Protein AF-A0A966DBJ2-F1 (afdb_monomer_lite)

Radius of gyration: 19.06 Å; chains: 1; bounding box: 48×26×47 Å

Structure (mmCIF, N/CA/C/O backbone):
data_AF-A0A966DBJ2-F1
#
_entry.id   AF-A0A966DBJ2-F1
#
loop_
_atom_site.group_PDB
_atom_site.id
_atom_site.type_symbol
_atom_site.label_atom_id
_atom_site.label_alt_id
_atom_site.label_comp_id
_atom_site.label_asym_id
_atom_site.label_entity_id
_atom_site.label_seq_id
_atom_site.pdbx_PDB_ins_code
_atom_site.Cartn_x
_atom_site.Cartn_y
_atom_site.Cartn_z
_atom_site.occupancy
_atom_site.B_iso_or_equiv
_atom_site.auth_seq_id
_atom_site.auth_comp_id
_atom_site.auth_asym_id
_atom_site.auth_atom_id
_atom_site.pdbx_PDB_model_num
ATOM 1 N N . MET A 1 1 ? 22.981 -15.205 8.602 1.00 40.56 1 MET A N 1
ATOM 2 C CA . MET A 1 1 ? 22.364 -13.860 8.516 1.00 40.56 1 MET A CA 1
ATOM 3 C C . MET A 1 1 ? 22.473 -13.180 9.874 1.00 40.56 1 MET A C 1
ATOM 5 O O . MET A 1 1 ? 21.727 -13.525 10.777 1.00 40.56 1 MET A O 1
ATOM 9 N N . HIS A 1 2 ? 23.427 -12.264 10.056 1.00 46.59 2 HIS A N 1
ATOM 10 C CA . HIS A 1 2 ? 23.543 -11.493 11.299 1.00 46.59 2 HIS A CA 1
ATOM 11 C C . HIS A 1 2 ? 22.632 -10.267 11.217 1.00 46.59 2 HIS A C 1
ATOM 13 O O . HIS A 1 2 ? 23.013 -9.236 10.665 1.00 46.59 2 HIS A O 1
ATOM 19 N N . ILE A 1 3 ? 21.416 -10.371 11.755 1.00 53.78 3 ILE A N 1
ATOM 20 C CA . ILE A 1 3 ? 20.616 -9.184 12.069 1.00 53.78 3 ILE A CA 1
ATOM 21 C C . ILE A 1 3 ? 21.375 -8.459 13.182 1.00 53.78 3 ILE A C 1
ATOM 23 O O . ILE A 1 3 ? 21.412 -8.898 14.327 1.00 53.78 3 ILE A O 1
ATOM 27 N N . THR A 1 4 ? 22.090 -7.397 12.816 1.00 69.75 4 THR A N 1
ATOM 28 C CA . THR A 1 4 ? 22.907 -6.608 13.740 1.00 69.75 4 THR A CA 1
ATOM 29 C C . THR A 1 4 ? 22.003 -6.051 14.838 1.00 69.75 4 THR A C 1
ATOM 31 O O . THR A 1 4 ? 20.970 -5.468 14.517 1.00 69.75 4 THR A O 1
ATOM 34 N N . ALA A 1 5 ? 22.390 -6.177 16.112 1.00 70.94 5 ALA A N 1
ATOM 35 C CA . ALA A 1 5 ? 21.598 -5.743 17.274 1.00 70.94 5 ALA A CA 1
ATOM 36 C C . ALA A 1 5 ? 21.015 -4.320 17.135 1.00 70.94 5 ALA A C 1
ATOM 38 O O . ALA A 1 5 ? 19.907 -4.053 17.580 1.00 70.94 5 ALA A O 1
ATOM 39 N N . LYS A 1 6 ? 21.713 -3.434 16.411 1.00 71.88 6 LYS A N 1
ATOM 40 C CA . LYS A 1 6 ? 21.259 -2.081 16.053 1.00 71.88 6 LYS A CA 1
ATOM 41 C C . LYS A 1 6 ? 19.918 -2.054 15.300 1.00 71.88 6 LYS A C 1
ATOM 43 O O . LYS A 1 6 ? 19.086 -1.204 15.585 1.00 71.88 6 LYS A O 1
ATOM 48 N N . LYS A 1 7 ? 19.690 -2.988 14.369 1.00 77.88 7 LYS A N 1
ATOM 49 C CA . LYS A 1 7 ? 18.428 -3.104 13.614 1.00 77.88 7 LYS A CA 1
ATOM 50 C C . LYS A 1 7 ? 17.281 -3.587 14.503 1.00 77.88 7 LYS A C 1
ATOM 52 O O . LYS A 1 7 ? 16.154 -3.144 14.335 1.00 77.88 7 LYS A O 1
ATOM 57 N N . LEU A 1 8 ? 17.586 -4.451 15.471 1.00 77.38 8 LEU A N 1
ATOM 58 C CA . LEU A 1 8 ? 16.614 -4.987 16.424 1.00 77.38 8 LEU A CA 1
ATOM 59 C C . LEU A 1 8 ? 16.217 -3.932 17.467 1.00 77.38 8 LEU A C 1
ATOM 61 O O . LEU A 1 8 ? 15.044 -3.797 17.789 1.00 77.38 8 LEU A O 1
ATOM 65 N N . VAL A 1 9 ? 17.178 -3.115 17.908 1.00 79.81 9 VAL A N 1
ATOM 66 C CA . VAL A 1 9 ? 16.930 -1.945 18.764 1.00 79.81 9 VAL A CA 1
ATOM 67 C C . VAL A 1 9 ? 16.084 -0.902 18.039 1.00 79.81 9 VAL A C 1
ATOM 69 O O . VAL A 1 9 ? 15.146 -0.385 18.631 1.00 79.81 9 VAL A O 1
ATOM 72 N N . LEU A 1 10 ? 16.366 -0.626 16.760 1.00 82.75 10 LEU A N 1
ATOM 73 C CA . LEU A 1 10 ? 15.554 0.290 15.957 1.00 82.75 10 LEU A CA 1
ATOM 74 C C . LEU A 1 10 ? 14.113 -0.222 15.815 1.00 82.75 10 LEU A C 1
ATOM 76 O O . LEU A 1 10 ? 13.176 0.536 16.028 1.00 82.75 10 LEU A O 1
ATOM 80 N N . LEU A 1 11 ? 13.940 -1.513 15.516 1.00 78.31 11 LEU A N 1
ATOM 81 C CA . LEU A 1 11 ? 12.623 -2.145 15.425 1.00 78.31 11 LEU A CA 1
ATOM 82 C C . LEU A 1 11 ? 11.868 -2.060 16.760 1.00 78.31 11 LEU A C 1
ATOM 84 O O . LEU A 1 11 ? 10.706 -1.670 16.779 1.00 78.31 11 LEU A O 1
ATOM 88 N N . ALA A 1 12 ? 12.539 -2.349 17.877 1.00 78.62 12 ALA A N 1
ATOM 89 C CA . ALA A 1 12 ? 11.955 -2.243 19.211 1.00 78.62 12 ALA A CA 1
ATOM 90 C C . ALA A 1 12 ? 11.559 -0.799 19.559 1.00 78.62 12 ALA A C 1
ATOM 92 O O . ALA A 1 12 ? 10.489 -0.583 20.120 1.00 78.62 12 ALA A O 1
ATOM 93 N N . LEU A 1 13 ? 12.382 0.187 19.187 1.00 79.00 13 LEU A N 1
ATOM 94 C CA . LEU A 1 13 ? 12.087 1.613 19.355 1.00 79.00 13 LEU A CA 1
ATOM 95 C C . LEU A 1 13 ? 10.892 2.057 18.513 1.00 79.00 13 LEU A C 1
ATOM 97 O O . LEU A 1 13 ? 10.063 2.809 19.011 1.00 79.00 13 LEU A O 1
ATOM 101 N N . VAL A 1 14 ? 10.770 1.569 17.277 1.00 79.44 14 VAL A N 1
ATOM 102 C CA . VAL A 1 14 ? 9.598 1.822 16.427 1.00 79.44 14 VAL A CA 1
ATOM 103 C C . VAL A 1 14 ? 8.348 1.198 17.051 1.00 79.44 14 VAL A C 1
ATOM 105 O O . VAL A 1 14 ? 7.335 1.877 17.180 1.00 79.44 14 VAL A O 1
ATOM 108 N N . CYS A 1 15 ? 8.418 -0.046 17.532 1.00 72.12 15 CYS A N 1
ATOM 109 C CA . CYS A 1 15 ? 7.299 -0.693 18.224 1.00 72.12 15 CYS A CA 1
ATOM 110 C C . CYS A 1 15 ? 6.891 0.038 19.519 1.00 72.12 15 CYS A C 1
ATOM 112 O O . CYS A 1 15 ? 5.702 0.199 19.776 1.00 72.12 15 CYS A O 1
ATOM 114 N N . LEU A 1 16 ? 7.854 0.518 20.314 1.00 73.62 16 LEU A N 1
ATOM 115 C CA . LEU A 1 16 ? 7.612 1.311 21.531 1.00 73.62 16 LEU A CA 1
ATOM 116 C C . LEU A 1 16 ? 7.084 2.719 21.229 1.00 73.62 16 LEU A C 1
ATOM 118 O O . LEU A 1 16 ? 6.242 3.232 21.959 1.00 73.62 16 LEU A O 1
ATOM 122 N N . ALA A 1 17 ? 7.533 3.346 20.144 1.00 70.62 17 ALA A N 1
ATOM 123 C CA . ALA A 1 17 ? 6.982 4.621 19.689 1.00 70.62 17 ALA A CA 1
ATOM 124 C C . ALA A 1 17 ? 5.531 4.472 19.200 1.00 70.62 17 ALA A C 1
ATOM 126 O O . ALA A 1 17 ? 4.748 5.414 19.306 1.00 70.62 17 ALA A O 1
ATOM 127 N N . LEU A 1 18 ? 5.163 3.285 18.709 1.00 59.97 18 LEU A N 1
ATOM 128 C CA . LEU A 1 18 ? 3.807 2.949 18.274 1.00 59.97 18 LEU A CA 1
ATOM 129 C C . LEU A 1 18 ? 2.897 2.468 19.422 1.00 59.97 18 LEU A C 1
ATOM 131 O O . LEU A 1 18 ? 1.677 2.533 19.287 1.00 59.97 18 LEU A O 1
ATOM 135 N N . SER A 1 19 ? 3.443 2.039 20.569 1.00 59.75 19 SER A N 1
ATOM 136 C CA . SER A 1 19 ? 2.645 1.514 21.691 1.00 59.75 19 SER A CA 1
ATOM 137 C C . SER A 1 19 ? 1.679 2.497 22.383 1.00 59.75 19 SER A C 1
ATOM 139 O O . SER A 1 19 ? 0.658 2.031 22.883 1.00 59.75 19 SER A O 1
ATOM 141 N N . PRO A 1 20 ? 1.905 3.827 22.448 1.00 56.53 20 PRO A N 1
ATOM 142 C CA . PRO A 1 20 ? 0.919 4.731 23.045 1.00 56.53 20 PRO A CA 1
ATOM 143 C C . PRO A 1 20 ? -0.294 5.017 22.141 1.00 56.53 20 PRO A C 1
ATOM 145 O O . PRO A 1 20 ? -1.279 5.563 22.637 1.00 56.53 20 PRO A O 1
ATOM 148 N N . LEU A 1 21 ? -0.283 4.629 20.855 1.00 53.22 21 LEU A N 1
ATOM 149 C CA . LEU A 1 21 ? -1.449 4.815 19.976 1.00 53.22 21 LEU A CA 1
ATOM 150 C C . LEU A 1 21 ? -2.630 3.892 20.325 1.00 53.22 21 LEU A C 1
ATOM 152 O O . LEU A 1 21 ? -3.762 4.201 19.967 1.00 53.22 21 LEU A O 1
ATOM 156 N N . SER A 1 22 ? -2.404 2.797 21.055 1.00 51.44 22 SER A N 1
ATOM 157 C CA . SER A 1 22 ? -3.436 1.794 21.352 1.00 51.44 22 SER A CA 1
ATOM 158 C C . SER A 1 22 ? -4.228 2.034 22.645 1.00 51.44 22 SER A C 1
ATOM 160 O O . SER A 1 22 ? -5.112 1.244 22.962 1.00 51.44 22 SER A O 1
ATOM 162 N N . ALA A 1 23 ? -3.910 3.067 23.436 1.00 48.50 23 ALA A N 1
ATOM 163 C CA . ALA A 1 23 ? -4.416 3.176 24.812 1.00 48.50 23 ALA A CA 1
ATOM 164 C C . ALA A 1 23 ? -5.642 4.093 25.008 1.00 48.50 23 ALA A C 1
ATOM 166 O O . ALA A 1 23 ? -6.227 4.068 26.088 1.00 48.50 23 ALA A O 1
ATOM 167 N N . ALA A 1 24 ? -6.059 4.890 24.014 1.00 48.62 24 ALA A N 1
ATOM 168 C CA . ALA A 1 24 ? -7.153 5.859 24.210 1.00 48.62 24 ALA A CA 1
ATOM 169 C C . ALA A 1 24 ? -8.166 5.979 23.057 1.00 48.62 24 ALA A C 1
ATOM 171 O O . ALA A 1 24 ? -9.207 6.610 23.222 1.00 48.62 24 ALA A O 1
ATOM 172 N N . VAL A 1 25 ? -7.910 5.362 21.904 1.00 52.28 25 VAL A N 1
ATOM 173 C CA . VAL A 1 25 ? -8.825 5.330 20.755 1.00 52.28 25 VAL A CA 1
ATOM 174 C C . VAL A 1 25 ? -8.727 3.929 20.154 1.00 52.28 25 VAL A C 1
ATOM 176 O O . VAL A 1 25 ? -7.670 3.311 20.244 1.00 52.28 25 VAL A O 1
ATOM 179 N N . ALA A 1 26 ? -9.809 3.408 19.574 1.00 56.72 26 ALA A N 1
ATOM 180 C CA . ALA A 1 26 ? -9.880 2.107 18.899 1.00 56.72 26 ALA A CA 1
ATOM 181 C C . ALA A 1 26 ? -9.020 2.037 17.612 1.00 56.72 26 ALA A C 1
ATOM 183 O O . ALA A 1 26 ? -9.487 1.615 16.559 1.00 56.72 26 ALA A O 1
ATOM 184 N N . TRP A 1 27 ? -7.769 2.495 17.675 1.00 61.91 27 TRP A N 1
ATOM 185 C CA . TRP A 1 27 ? -6.790 2.409 16.604 1.00 61.91 27 TRP A CA 1
ATOM 186 C C . TRP A 1 27 ? -6.264 0.980 16.577 1.00 61.91 27 TRP A C 1
ATOM 188 O O . TRP A 1 27 ? -5.495 0.564 17.444 1.00 61.91 27 TRP A O 1
ATOM 198 N N . GLN A 1 28 ? -6.725 0.217 15.593 1.00 78.06 28 GLN A N 1
ATOM 199 C CA . GLN A 1 28 ? -6.215 -1.112 15.278 1.00 78.06 28 GLN A CA 1
ATOM 200 C C . GLN A 1 28 ? -5.332 -0.990 14.035 1.00 78.06 28 GLN A C 1
ATOM 202 O O . GLN A 1 28 ? -5.826 -1.169 12.920 1.0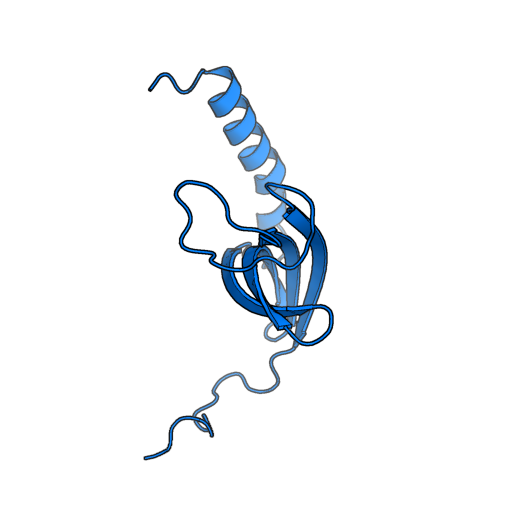0 78.06 28 GLN A O 1
ATOM 207 N N . PRO A 1 29 ? -4.047 -0.616 14.192 1.00 82.88 29 PRO A N 1
ATOM 208 C CA . PRO A 1 29 ? -3.181 -0.441 13.046 1.00 82.88 29 PRO A CA 1
ATOM 209 C C . PRO A 1 29 ? -2.984 -1.777 12.324 1.00 82.88 29 PRO A C 1
ATOM 211 O O . PRO A 1 29 ? -2.781 -2.813 12.960 1.00 82.88 29 PRO A O 1
ATOM 214 N N . TYR A 1 30 ? -3.007 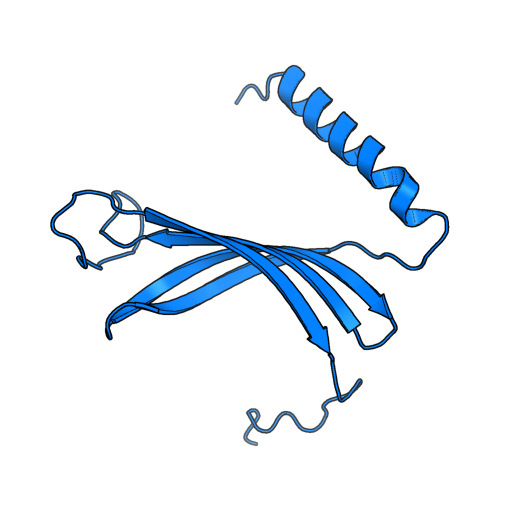-1.745 10.997 1.00 81.62 30 TYR A N 1
ATOM 215 C CA . TYR A 1 30 ? -2.760 -2.900 10.143 1.00 81.62 30 TYR A CA 1
ATOM 216 C C . TYR A 1 30 ? -1.715 -2.578 9.080 1.00 81.62 30 TYR A C 1
ATOM 218 O O . TYR A 1 30 ? -1.560 -1.437 8.644 1.00 81.62 30 TYR A O 1
ATOM 226 N N . LEU A 1 31 ? -0.999 -3.615 8.657 1.00 88.75 31 LEU A N 1
ATOM 227 C CA . LEU A 1 31 ? -0.122 -3.569 7.495 1.00 88.75 31 LEU A CA 1
ATOM 228 C C . LEU A 1 31 ? -0.840 -4.234 6.327 1.00 88.75 31 LEU A C 1
ATOM 230 O O . LEU A 1 31 ? -1.302 -5.367 6.456 1.00 88.75 31 LEU A O 1
ATOM 234 N N . ALA A 1 32 ? -0.911 -3.538 5.199 1.00 82.62 32 ALA A N 1
ATOM 235 C CA . ALA A 1 32 ? -1.443 -4.066 3.954 1.00 82.62 32 ALA A CA 1
ATOM 236 C C . ALA A 1 32 ? -0.339 -4.118 2.897 1.00 82.62 32 ALA A C 1
ATOM 238 O O . ALA A 1 32 ? 0.464 -3.195 2.760 1.00 82.62 32 ALA A O 1
ATOM 239 N N . PHE A 1 33 ? -0.313 -5.218 2.154 1.00 88.25 33 PHE A N 1
ATOM 240 C CA . PHE A 1 33 ? 0.540 -5.394 0.987 1.00 88.25 33 PHE A CA 1
ATOM 241 C C . PHE A 1 33 ? -0.367 -5.430 -0.237 1.00 88.25 33 PHE A C 1
ATOM 243 O O . PHE A 1 33 ? -1.327 -6.201 -0.269 1.00 88.25 33 PHE A O 1
ATOM 250 N N . GLY A 1 34 ? -0.080 -4.580 -1.215 1.00 83.56 34 GLY A N 1
ATOM 251 C CA . GLY A 1 34 ? -0.815 -4.482 -2.466 1.00 83.56 34 GLY A CA 1
ATOM 252 C C . GLY A 1 34 ? 0.086 -4.800 -3.648 1.00 83.56 34 GLY A C 1
ATOM 253 O O . GLY A 1 34 ? 1.281 -4.517 -3.634 1.00 83.56 34 GLY A O 1
ATOM 254 N N . SER A 1 35 ? -0.497 -5.372 -4.687 1.00 85.62 35 SER A N 1
ATOM 255 C CA . SER A 1 35 ? 0.132 -5.496 -5.997 1.00 85.62 35 SER A CA 1
ATOM 256 C C . SER A 1 35 ? -0.935 -5.326 -7.062 1.00 85.62 35 SER A C 1
ATOM 258 O O . SER A 1 35 ? -2.072 -5.754 -6.852 1.00 85.62 35 SER A O 1
ATOM 260 N N . GLY A 1 36 ? -0.581 -4.748 -8.196 1.00 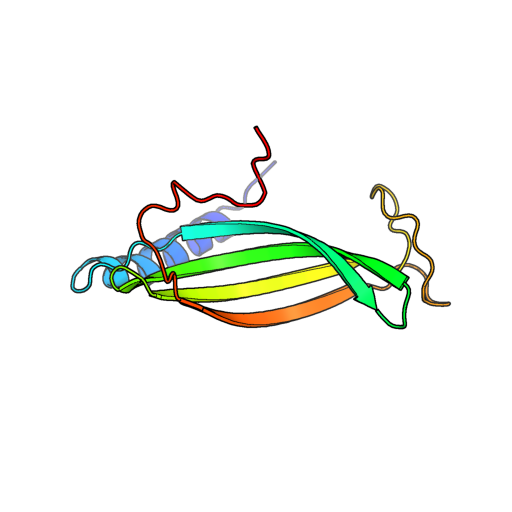84.06 36 GLY A N 1
ATOM 261 C CA . GLY A 1 36 ? -1.492 -4.592 -9.323 1.00 84.06 36 GLY A CA 1
ATOM 262 C C . GLY A 1 36 ? -0.788 -3.930 -10.491 1.00 84.06 36 GLY A C 1
ATOM 263 O O . GLY A 1 36 ? 0.430 -3.790 -10.465 1.00 84.06 36 GLY A O 1
ATOM 264 N N . ASP A 1 37 ? -1.568 -3.480 -11.464 1.00 82.50 37 ASP A N 1
ATOM 265 C CA . ASP A 1 37 ? -1.071 -2.781 -12.644 1.00 82.50 37 ASP A CA 1
ATOM 266 C C . ASP A 1 37 ? -1.656 -1.366 -12.683 1.00 82.50 37 ASP A C 1
ATOM 268 O O . ASP A 1 37 ? -2.812 -1.135 -12.313 1.00 82.50 37 ASP A O 1
ATOM 272 N N . THR A 1 38 ? -0.854 -0.394 -13.100 1.00 76.38 38 THR A N 1
ATOM 273 C CA . THR A 1 38 ? -1.258 1.000 -13.287 1.00 76.38 38 THR A CA 1
ATOM 274 C C . THR A 1 38 ? -0.898 1.457 -14.687 1.00 76.38 38 THR A C 1
ATOM 276 O O . THR A 1 38 ? 0.118 1.057 -15.238 1.00 76.38 38 THR A O 1
ATOM 279 N N . LYS A 1 39 ? -1.701 2.349 -15.266 1.00 75.38 39 LYS A N 1
ATOM 280 C CA . LYS A 1 39 ? -1.388 2.899 -16.584 1.00 75.38 39 LYS A CA 1
ATOM 281 C C . LYS A 1 39 ? -0.420 4.063 -16.482 1.00 75.38 39 LYS A C 1
ATOM 283 O O . LYS A 1 39 ? -0.774 5.104 -15.927 1.00 75.38 39 LYS A O 1
ATOM 288 N N . ILE A 1 40 ? 0.759 3.911 -17.071 1.00 68.12 40 ILE A N 1
ATOM 289 C CA . ILE A 1 40 ? 1.751 4.976 -17.239 1.00 68.12 40 ILE A CA 1
ATOM 290 C C . ILE A 1 40 ? 1.899 5.205 -18.737 1.00 68.12 40 ILE A C 1
ATOM 292 O O . ILE A 1 40 ? 2.167 4.280 -19.490 1.00 68.12 40 ILE A O 1
ATOM 296 N N . GLU A 1 41 ? 1.605 6.424 -19.191 1.00 67.44 41 GLU A N 1
ATOM 297 C CA . GLU A 1 41 ? 1.704 6.812 -20.612 1.00 67.44 41 GLU A CA 1
ATOM 298 C C . GLU A 1 41 ? 0.979 5.871 -21.605 1.00 67.44 41 GLU A C 1
ATOM 300 O O . GLU A 1 41 ? 1.288 5.824 -22.793 1.00 67.44 41 GLU A O 1
ATOM 305 N N . GLY A 1 42 ? -0.051 5.156 -21.136 1.00 65.94 42 GLY A N 1
ATOM 306 C CA . GLY A 1 42 ? -0.863 4.247 -21.950 1.00 65.94 42 GLY A CA 1
ATOM 307 C C . GLY A 1 42 ? -0.434 2.778 -21.927 1.00 65.94 42 GLY A C 1
ATOM 308 O O . GLY A 1 42 ? -1.098 1.974 -22.582 1.00 65.94 42 GLY A O 1
ATOM 309 N N . LYS A 1 43 ? 0.600 2.421 -21.162 1.00 65.00 43 LYS A N 1
ATOM 310 C CA . LYS A 1 43 ? 1.057 1.043 -20.939 1.00 65.00 43 LYS A CA 1
ATOM 311 C C . LYS A 1 43 ? 0.838 0.607 -19.492 1.00 65.00 43 LYS A C 1
ATOM 313 O O . LYS A 1 43 ? 0.722 1.456 -18.608 1.00 65.00 43 LYS A O 1
ATOM 318 N N . ASP A 1 44 ? 0.675 -0.695 -19.289 1.00 71.25 44 ASP A N 1
ATOM 319 C CA . ASP A 1 44 ? 0.281 -1.284 -18.009 1.00 71.25 44 ASP A CA 1
ATOM 320 C C . ASP A 1 44 ? 1.531 -1.648 -17.196 1.00 71.25 44 ASP A C 1
ATOM 322 O O . ASP A 1 44 ? 2.099 -2.719 -17.372 1.00 71.25 44 ASP A O 1
ATOM 326 N N . ALA A 1 45 ? 1.908 -0.764 -16.272 1.00 73.88 45 ALA A N 1
ATOM 327 C CA . ALA A 1 45 ? 3.060 -0.930 -15.402 1.00 73.88 45 ALA A CA 1
ATOM 328 C C . ALA A 1 45 ? 2.688 -1.594 -14.071 1.00 73.88 45 ALA A C 1
ATOM 330 O O . ALA A 1 45 ? 1.839 -1.071 -13.336 1.00 73.88 45 ALA A O 1
ATOM 331 N N . PRO A 1 46 ? 3.344 -2.702 -13.693 1.00 79.50 46 PRO A N 1
ATOM 332 C CA . PRO A 1 46 ? 3.082 -3.353 -12.425 1.00 79.50 46 PRO A CA 1
ATOM 333 C C . PRO A 1 46 ? 3.559 -2.480 -11.262 1.00 79.50 46 PRO A C 1
ATOM 335 O O . PRO A 1 46 ? 4.535 -1.734 -11.357 1.00 79.50 46 PRO A O 1
ATOM 338 N N . TYR A 1 47 ? 2.894 -2.597 -10.119 1.00 84.69 47 TYR A N 1
ATOM 339 C CA . TYR A 1 47 ? 3.281 -1.931 -8.885 1.00 84.69 47 TYR A CA 1
ATOM 340 C C . TYR A 1 47 ? 3.210 -2.874 -7.689 1.00 84.69 47 TYR A C 1
ATOM 342 O O . TYR A 1 47 ? 2.403 -3.803 -7.628 1.00 84.69 47 TYR A O 1
ATOM 350 N N . LEU A 1 48 ? 4.049 -2.584 -6.699 1.00 86.88 48 LEU A N 1
ATOM 351 C CA . LEU A 1 48 ? 4.008 -3.170 -5.365 1.00 86.88 48 LEU A CA 1
ATOM 352 C C . LEU A 1 48 ? 3.786 -2.053 -4.353 1.00 86.88 48 LEU A C 1
ATOM 354 O O . LEU A 1 48 ? 4.479 -1.041 -4.391 1.00 86.88 48 LEU A O 1
ATOM 358 N N . GLU A 1 49 ? 2.840 -2.234 -3.443 1.00 88.88 49 GLU A N 1
ATOM 359 C CA . GLU A 1 49 ? 2.450 -1.267 -2.419 1.00 88.88 49 GLU A CA 1
ATOM 360 C C . GLU A 1 49 ? 2.609 -1.874 -1.023 1.00 88.88 49 GLU A C 1
ATOM 362 O O . GLU A 1 49 ? 2.252 -3.025 -0.771 1.00 88.88 49 GLU A O 1
ATOM 367 N N . LEU A 1 50 ? 3.123 -1.072 -0.099 1.00 90.81 50 LEU A N 1
ATOM 368 C CA . LEU A 1 50 ? 3.086 -1.316 1.333 1.00 90.81 50 LEU A CA 1
ATOM 369 C C . LEU A 1 50 ? 2.336 -0.161 1.988 1.00 90.81 50 LEU A C 1
ATOM 371 O O . LEU A 1 50 ? 2.745 0.995 1.860 1.00 90.81 50 LEU A O 1
ATOM 375 N N . ALA A 1 51 ? 1.273 -0.475 2.718 1.00 89.12 51 ALA A N 1
ATOM 376 C CA . ALA A 1 51 ? 0.461 0.499 3.426 1.00 89.12 51 ALA A CA 1
ATOM 377 C C . ALA A 1 51 ? 0.389 0.192 4.926 1.00 89.12 51 ALA A C 1
ATOM 379 O O . ALA A 1 51 ? 0.298 -0.961 5.346 1.00 89.12 51 ALA A O 1
ATOM 380 N N . LEU A 1 52 ? 0.427 1.250 5.732 1.00 90.62 52 LEU A N 1
ATOM 381 C CA . LEU A 1 52 ? 0.131 1.236 7.158 1.00 90.62 52 LEU A CA 1
ATOM 382 C C . LEU A 1 52 ? -1.192 1.969 7.356 1.00 90.62 52 LEU A C 1
ATOM 384 O O . LEU A 1 52 ? -1.278 3.176 7.121 1.00 90.62 52 LEU A O 1
ATOM 388 N N . GLY A 1 53 ? -2.210 1.227 7.769 1.00 86.06 53 GLY A N 1
ATOM 389 C CA . GLY A 1 53 ? -3.565 1.723 7.943 1.00 86.06 53 GLY A CA 1
ATOM 390 C C . GLY A 1 53 ? -4.039 1.662 9.378 1.00 86.06 53 GLY A C 1
ATOM 391 O O . GLY A 1 53 ? -3.496 0.923 10.193 1.00 86.06 53 GLY A O 1
ATOM 392 N N . THR A 1 54 ? -5.074 2.430 9.688 1.00 85.56 54 THR A N 1
ATOM 393 C CA . THR A 1 54 ? -5.868 2.266 10.905 1.00 85.56 54 THR A CA 1
ATOM 394 C C . THR A 1 54 ? -7.327 2.614 10.614 1.00 85.56 54 THR A C 1
ATOM 396 O O . THR A 1 54 ? -7.595 3.596 9.908 1.00 85.56 54 THR A O 1
ATOM 399 N N . PRO A 1 55 ? -8.291 1.864 11.173 1.00 83.06 55 PRO A N 1
ATOM 400 C CA . PRO A 1 55 ? -9.666 2.321 11.219 1.00 83.06 55 PRO A CA 1
ATOM 401 C C . PRO A 1 55 ? -9.740 3.569 12.105 1.00 83.06 55 PRO A C 1
ATOM 403 O O . PRO A 1 55 ? -9.182 3.614 13.204 1.00 83.06 55 PRO A O 1
ATOM 406 N N . VAL A 1 56 ? -10.413 4.603 11.605 1.00 82.44 56 VAL A N 1
ATOM 407 C CA . VAL A 1 56 ? -10.709 5.850 12.336 1.00 82.44 56 VAL A CA 1
ATOM 408 C C . VAL A 1 56 ? -12.165 5.854 12.825 1.00 82.44 56 VAL A C 1
ATOM 410 O O . VAL A 1 56 ? -12.532 6.602 13.727 1.00 82.44 56 VAL A O 1
ATOM 413 N N . GLY A 1 57 ? -12.997 4.969 12.275 1.00 76.19 57 GLY A N 1
ATOM 414 C CA . GLY A 1 57 ? -14.360 4.689 12.715 1.00 76.19 57 GLY A CA 1
ATOM 415 C C . GLY A 1 57 ? -14.817 3.333 12.181 1.00 76.19 57 GLY A C 1
ATOM 416 O O . GLY A 1 57 ? -14.024 2.599 11.601 1.00 76.19 57 GLY A O 1
ATOM 417 N N . SER A 1 58 ? -16.104 3.009 12.316 1.00 77.31 58 SER A N 1
ATOM 418 C CA . SER A 1 58 ? -16.646 1.726 11.834 1.00 77.31 58 SER A CA 1
ATOM 419 C C . SER A 1 58 ? -16.577 1.552 10.314 1.00 77.31 58 SER A C 1
ATOM 421 O O . SER A 1 58 ? -16.639 0.434 9.824 1.00 77.31 58 SER A O 1
ATOM 423 N N . ARG A 1 59 ? -16.466 2.653 9.562 1.00 78.88 59 ARG A N 1
ATOM 424 C CA . ARG A 1 59 ? -16.546 2.662 8.093 1.00 78.88 59 ARG A CA 1
ATOM 425 C C . ARG A 1 59 ? -15.428 3.427 7.409 1.00 78.88 59 ARG A C 1
ATOM 427 O O . ARG A 1 59 ? -15.425 3.509 6.189 1.00 78.88 59 ARG A O 1
ATOM 434 N N . ILE A 1 60 ? -14.529 4.039 8.173 1.00 81.19 60 ILE A N 1
ATOM 435 C CA . ILE A 1 60 ? -13.487 4.910 7.632 1.00 81.19 60 ILE A CA 1
ATOM 436 C C . ILE A 1 60 ? -12.140 4.325 8.001 1.00 81.19 60 ILE A C 1
ATOM 438 O O . ILE A 1 60 ? -11.855 4.163 9.189 1.00 81.19 60 ILE A O 1
ATOM 442 N N . ASN A 1 61 ? -11.304 4.100 6.994 1.00 84.31 61 ASN A N 1
ATOM 443 C CA . ASN A 1 61 ? -9.906 3.748 7.184 1.00 84.31 61 ASN A CA 1
ATOM 444 C C . ASN A 1 61 ? -9.019 4.864 6.645 1.00 84.31 61 ASN A C 1
ATOM 446 O O . ASN A 1 61 ? -9.308 5.462 5.607 1.00 84.31 61 ASN A O 1
ATOM 450 N N . ALA A 1 62 ? -7.938 5.139 7.364 1.00 86.50 62 ALA A N 1
ATOM 451 C CA . ALA A 1 62 ? -6.886 6.038 6.925 1.00 86.50 62 ALA A CA 1
ATOM 452 C C . ALA A 1 62 ? -5.589 5.243 6.798 1.00 86.50 62 ALA A C 1
ATOM 454 O O . ALA A 1 62 ? -5.194 4.545 7.729 1.00 86.50 62 ALA A O 1
ATOM 455 N N . GLU A 1 63 ? -4.933 5.361 5.651 1.00 88.38 63 GLU A N 1
ATOM 456 C CA . GLU A 1 63 ? -3.727 4.624 5.296 1.00 88.38 63 GLU A CA 1
ATOM 457 C C . GLU A 1 63 ? -2.647 5.589 4.818 1.00 88.38 63 GLU A C 1
ATOM 459 O O . GLU A 1 63 ? -2.914 6.508 4.045 1.00 88.38 63 GLU A O 1
ATOM 464 N N . ALA A 1 64 ? -1.412 5.366 5.248 1.00 89.88 64 ALA A N 1
ATOM 465 C CA . ALA A 1 64 ? -0.227 5.903 4.597 1.00 89.88 64 ALA A CA 1
ATOM 466 C C . ALA A 1 64 ? 0.408 4.776 3.785 1.00 89.88 64 ALA A C 1
ATOM 468 O O . ALA A 1 64 ? 0.598 3.681 4.314 1.00 89.88 64 ALA A O 1
ATOM 469 N N . TYR A 1 65 ? 0.743 5.025 2.525 1.00 90.00 65 TYR A N 1
ATOM 470 C CA . TYR A 1 65 ? 1.296 4.004 1.642 1.00 90.00 65 TYR A CA 1
ATOM 471 C C . TYR A 1 65 ? 2.581 4.469 0.967 1.00 90.00 65 TYR A C 1
ATOM 473 O O . TYR A 1 65 ? 2.808 5.661 0.746 1.00 90.00 65 TYR A O 1
ATOM 481 N N . VAL A 1 66 ? 3.420 3.496 0.631 1.00 90.81 66 VAL A N 1
ATOM 482 C CA . VAL A 1 66 ? 4.530 3.623 -0.307 1.00 90.81 66 VAL A CA 1
ATOM 483 C C . VAL A 1 66 ? 4.362 2.549 -1.369 1.00 90.81 66 VAL A C 1
ATOM 485 O O . VAL A 1 66 ? 4.075 1.396 -1.064 1.00 90.81 66 VAL A O 1
ATOM 488 N N . SER A 1 67 ? 4.527 2.932 -2.622 1.00 87.69 67 SER A N 1
ATOM 489 C CA . SER A 1 67 ? 4.410 2.063 -3.779 1.00 87.69 67 SER A CA 1
ATOM 490 C C . SER A 1 67 ? 5.634 2.220 -4.665 1.00 87.69 67 SER A C 1
ATOM 492 O O . SER A 1 67 ? 6.203 3.308 -4.774 1.00 87.69 67 SER A O 1
ATOM 494 N N . ALA A 1 68 ? 6.062 1.113 -5.249 1.00 86.06 68 ALA A N 1
ATOM 495 C CA . ALA A 1 68 ? 7.195 1.025 -6.145 1.00 86.06 68 ALA A CA 1
ATOM 496 C C . ALA A 1 68 ? 6.730 0.406 -7.463 1.00 86.06 68 ALA A C 1
ATOM 498 O O . ALA A 1 68 ? 6.051 -0.621 -7.468 1.00 86.06 68 ALA A O 1
ATOM 499 N N . GLN A 1 69 ? 7.100 1.049 -8.561 1.00 83.38 69 GLN A N 1
ATOM 500 C CA . GLN A 1 69 ? 6.725 0.712 -9.928 1.00 83.38 69 GLN A CA 1
ATOM 501 C C . GLN A 1 69 ? 8.007 0.519 -10.741 1.00 83.38 69 GLN A C 1
ATOM 503 O O . GLN A 1 69 ? 8.699 1.503 -11.025 1.00 83.38 69 GLN A O 1
ATOM 508 N N . PRO A 1 70 ? 8.402 -0.723 -11.055 1.00 74.62 70 PRO A N 1
ATOM 509 C CA . PRO A 1 70 ? 9.493 -0.976 -11.985 1.00 74.62 70 PRO A CA 1
ATOM 510 C C . PRO A 1 70 ? 9.077 -0.523 -13.390 1.00 74.62 70 PRO A C 1
ATOM 512 O O . PRO A 1 70 ? 8.172 -1.092 -13.982 1.00 74.62 70 PRO A O 1
ATOM 515 N N . LEU A 1 71 ? 9.745 0.507 -13.912 1.00 71.81 71 LEU A N 1
ATOM 516 C CA . LEU A 1 71 ? 9.490 1.075 -15.246 1.00 71.81 71 LEU A CA 1
ATOM 517 C C . LEU A 1 71 ? 10.401 0.478 -16.325 1.00 71.81 71 LEU A C 1
ATOM 519 O O . LEU A 1 71 ? 10.221 0.727 -17.518 1.00 71.81 71 LEU A O 1
ATOM 523 N N . SER A 1 72 ? 11.423 -0.275 -15.914 1.00 67.00 72 SER A N 1
ATOM 524 C CA . SER A 1 72 ? 12.164 -1.128 -16.828 1.00 67.00 72 SER A CA 1
ATOM 525 C C . SER A 1 72 ? 12.539 -2.470 -16.208 1.00 67.00 72 SER A C 1
ATOM 527 O O . SER A 1 72 ? 12.514 -2.634 -14.986 1.00 67.00 72 SER A O 1
ATOM 529 N N . GLY A 1 73 ? 12.886 -3.440 -17.056 1.00 62.16 73 GLY A N 1
ATOM 530 C CA . GLY A 1 73 ? 13.278 -4.777 -16.628 1.00 62.16 73 GLY A 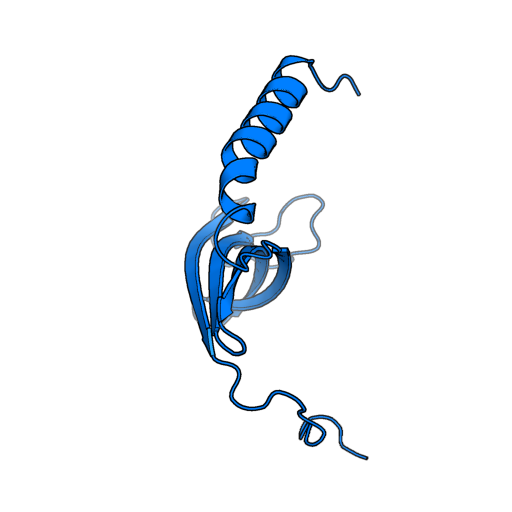CA 1
ATOM 531 C C . GLY A 1 73 ? 14.374 -4.769 -15.559 1.00 62.16 73 GLY A C 1
ATOM 532 O O . GLY A 1 73 ? 15.470 -4.225 -15.744 1.00 62.16 73 GLY A O 1
ATOM 533 N N . PHE A 1 74 ? 14.079 -5.400 -14.424 1.00 60.03 74 PHE A N 1
ATOM 534 C CA . PHE A 1 74 ? 15.045 -5.635 -13.356 1.00 60.03 74 PHE A CA 1
ATOM 535 C C . PHE A 1 74 ? 15.602 -7.058 -13.469 1.00 60.03 74 PHE A C 1
ATOM 537 O O . PHE A 1 74 ? 14.831 -8.001 -13.662 1.00 60.03 74 PHE A O 1
ATOM 544 N N . PRO A 1 75 ? 16.923 -7.265 -13.307 1.00 51.91 75 PRO A N 1
ATOM 545 C CA . PRO A 1 75 ? 17.476 -8.607 -13.255 1.00 51.91 75 PRO A CA 1
ATOM 546 C C . PRO A 1 75 ? 16.828 -9.315 -12.062 1.00 51.91 75 PRO A C 1
ATOM 548 O O . PRO A 1 75 ? 16.782 -8.752 -10.968 1.00 51.91 75 PRO A O 1
ATOM 551 N N . TYR A 1 76 ? 16.334 -10.536 -12.272 1.00 56.47 76 TYR A N 1
ATOM 552 C CA . TYR A 1 76 ? 15.668 -11.371 -11.259 1.00 56.47 76 TYR A CA 1
ATOM 553 C C . TYR A 1 76 ? 14.237 -10.971 -10.857 1.00 56.47 76 TYR A C 1
ATOM 555 O O . TYR A 1 76 ? 13.705 -11.562 -9.916 1.00 56.47 76 TYR A O 1
ATOM 563 N N . ALA A 1 77 ? 13.589 -10.037 -11.559 1.00 56.06 77 ALA A N 1
ATOM 564 C CA . ALA A 1 77 ? 12.174 -9.723 -11.353 1.00 56.06 77 ALA A CA 1
ATOM 565 C C . ALA A 1 77 ? 11.361 -9.998 -12.636 1.00 56.06 77 ALA A C 1
ATOM 567 O O . ALA A 1 77 ? 11.869 -9.741 -13.726 1.00 56.06 77 ALA A O 1
ATOM 568 N N . PRO A 1 78 ? 10.120 -10.513 -12.546 1.00 54.94 78 PRO A N 1
ATOM 569 C CA . PRO A 1 78 ? 9.301 -10.905 -13.701 1.00 54.94 78 PRO A CA 1
ATOM 570 C C . PRO A 1 78 ? 8.655 -9.700 -14.413 1.00 54.94 78 PRO A C 1
ATOM 572 O O . PRO A 1 78 ? 7.522 -9.783 -14.873 1.00 54.94 78 PRO A O 1
ATOM 575 N N . PHE A 1 79 ? 9.340 -8.558 -14.453 1.00 56.53 79 PHE A N 1
ATOM 576 C CA . PHE A 1 79 ? 8.837 -7.325 -15.049 1.00 56.53 79 PHE A CA 1
ATOM 577 C C . PHE A 1 79 ? 9.511 -7.159 -16.414 1.00 56.53 79 PHE A C 1
ATOM 579 O O . PHE A 1 79 ? 10.700 -6.859 -16.480 1.00 56.53 79 PHE A O 1
ATOM 586 N N . GLU A 1 80 ? 8.780 -7.436 -17.496 1.00 53.00 80 GLU A N 1
ATOM 587 C CA . GLU A 1 80 ? 9.299 -7.405 -18.878 1.00 53.00 80 GLU A CA 1
ATOM 588 C C . GLU A 1 80 ? 9.185 -6.029 -19.553 1.00 53.00 80 GLU A C 1
ATOM 590 O O . GLU A 1 80 ? 9.447 -5.895 -20.747 1.00 53.00 80 GLU A O 1
ATOM 595 N N . GLU A 1 81 ? 8.799 -4.988 -18.821 1.00 53.81 81 GLU A N 1
ATOM 596 C CA . GLU A 1 81 ? 8.486 -3.711 -19.450 1.00 53.81 81 GLU A CA 1
ATOM 597 C C . GLU A 1 81 ? 9.745 -2.881 -19.727 1.00 53.81 81 GLU A C 1
ATOM 599 O O . GLU A 1 81 ? 10.719 -2.909 -18.975 1.00 53.81 81 GLU A O 1
ATOM 604 N N . SER A 1 82 ? 9.756 -2.177 -20.857 1.00 54.28 82 SER A N 1
ATOM 605 C CA . SER A 1 82 ? 10.841 -1.298 -21.296 1.00 54.28 82 SER A CA 1
ATOM 606 C C . SER A 1 82 ? 10.245 0.054 -21.689 1.00 54.28 82 SER A C 1
ATOM 608 O O . SER A 1 82 ? 10.150 0.387 -22.872 1.00 54.28 82 SER A O 1
ATOM 610 N N . ASP A 1 83 ? 9.795 0.821 -20.698 1.00 54.84 83 ASP A N 1
ATOM 611 C CA . ASP A 1 83 ? 9.158 2.131 -20.916 1.00 54.84 83 ASP A CA 1
ATOM 612 C C . ASP A 1 83 ? 10.115 3.307 -20.810 1.00 54.84 83 ASP A C 1
ATOM 614 O O . ASP A 1 83 ? 9.732 4.474 -20.795 1.00 54.84 83 ASP A O 1
ATOM 618 N N . THR A 1 84 ? 11.406 3.016 -20.765 1.00 51.28 84 THR A N 1
ATOM 619 C CA . THR A 1 84 ? 12.425 4.040 -20.658 1.00 51.28 84 THR A CA 1
ATOM 620 C C . THR A 1 84 ? 13.730 3.533 -21.253 1.00 51.28 84 THR A C 1
ATOM 622 O O . THR A 1 84 ? 14.136 2.398 -21.014 1.00 51.28 84 THR A O 1
ATOM 625 N N . ASP A 1 85 ? 14.421 4.409 -21.986 1.00 53.44 85 ASP A N 1
ATOM 626 C CA . ASP A 1 85 ? 15.759 4.168 -22.558 1.00 53.44 85 ASP A CA 1
ATOM 627 C C . ASP A 1 85 ? 16.845 3.957 -21.479 1.00 53.44 85 ASP A C 1
ATOM 629 O O . ASP A 1 85 ? 18.004 3.669 -21.776 1.00 53.44 85 ASP A O 1
ATOM 633 N N . SER A 1 86 ? 16.483 4.120 -20.202 1.00 53.00 86 SER A N 1
ATOM 634 C CA . SER A 1 86 ? 17.350 3.924 -19.043 1.00 53.00 86 SER A CA 1
ATOM 635 C C . SER A 1 86 ? 17.213 2.516 -18.463 1.00 53.00 86 SER A C 1
ATOM 637 O O . SER A 1 86 ? 16.138 2.034 -18.094 1.00 53.00 86 SER A O 1
ATOM 639 N N . VAL A 1 87 ? 18.363 1.870 -18.318 1.00 56.28 87 VAL A N 1
ATOM 640 C CA . VAL A 1 87 ? 18.509 0.567 -17.675 1.00 56.28 87 VAL A CA 1
ATOM 641 C C . VAL A 1 87 ? 18.154 0.699 -16.181 1.00 56.28 87 VAL A C 1
ATOM 643 O O . VAL A 1 87 ? 18.784 1.481 -15.473 1.00 56.28 87 VAL A O 1
ATOM 646 N N . HIS A 1 88 ? 17.158 -0.063 -15.707 1.00 59.69 88 HIS A N 1
ATOM 647 C CA . HIS A 1 88 ? 16.681 -0.139 -14.309 1.00 59.69 88 HIS A CA 1
ATOM 648 C C . HIS A 1 88 ? 16.005 1.127 -13.740 1.00 59.69 88 HIS A C 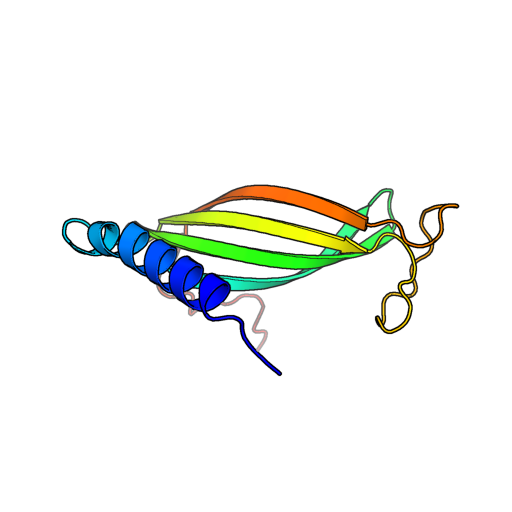1
ATOM 650 O O . HIS A 1 88 ? 16.394 1.646 -12.691 1.00 59.69 88 HIS A O 1
ATOM 656 N N . ALA A 1 89 ? 14.963 1.616 -14.407 1.00 70.00 89 ALA 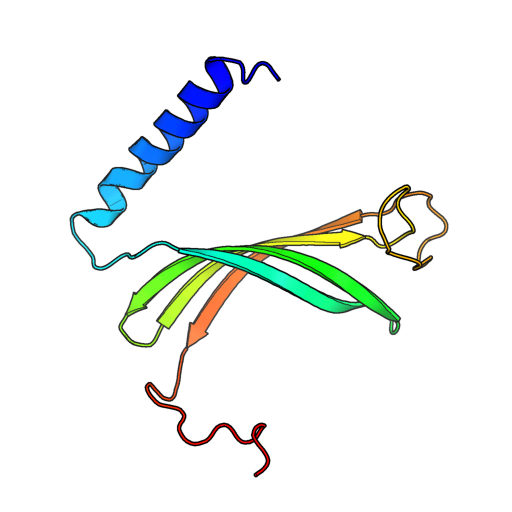A N 1
ATOM 657 C CA . ALA A 1 89 ? 14.147 2.731 -13.948 1.00 70.00 89 ALA A CA 1
ATOM 658 C C . ALA A 1 89 ? 13.091 2.265 -12.928 1.00 70.00 89 ALA A C 1
ATOM 660 O O . ALA A 1 89 ? 12.386 1.280 -13.144 1.00 70.00 89 ALA A O 1
ATOM 661 N N . LEU A 1 90 ? 12.977 2.990 -11.813 1.00 76.75 90 LEU A N 1
ATOM 662 C CA . LEU A 1 90 ? 12.013 2.736 -10.742 1.00 76.75 90 LEU A CA 1
ATOM 663 C C . LEU A 1 90 ? 11.274 4.032 -10.409 1.00 76.75 90 LEU A C 1
ATOM 665 O O . LEU A 1 90 ? 11.907 5.020 -10.033 1.00 76.75 90 LEU A O 1
ATOM 669 N N . ALA A 1 91 ? 9.948 4.010 -10.481 1.00 80.19 91 ALA A N 1
ATOM 670 C CA . ALA A 1 91 ? 9.110 5.040 -9.888 1.00 80.19 91 ALA A CA 1
ATOM 671 C C . ALA A 1 91 ? 8.739 4.646 -8.457 1.00 80.19 91 ALA A C 1
ATOM 673 O O . ALA A 1 91 ? 8.409 3.496 -8.169 1.00 80.19 91 ALA A O 1
ATOM 674 N N . VAL A 1 92 ? 8.802 5.613 -7.544 1.00 84.56 92 VAL A N 1
ATOM 675 C CA . VAL A 1 92 ? 8.370 5.441 -6.156 1.00 84.56 92 VAL A CA 1
ATOM 676 C C . VAL A 1 92 ? 7.364 6.532 -5.841 1.00 84.56 92 VAL A C 1
ATOM 678 O O . VAL A 1 92 ? 7.655 7.716 -6.002 1.00 84.56 92 VAL A O 1
ATOM 681 N N . GLN A 1 93 ? 6.193 6.131 -5.363 1.00 86.19 93 GLN A N 1
ATOM 682 C CA . GLN A 1 93 ? 5.131 7.034 -4.945 1.00 86.19 93 GLN A CA 1
ATOM 683 C C . GLN A 1 93 ? 4.769 6.742 -3.496 1.00 86.19 93 GLN A C 1
ATOM 685 O O . GLN A 1 93 ? 4.533 5.595 -3.128 1.00 86.19 93 GLN A O 1
ATOM 690 N N . SER A 1 94 ? 4.672 7.782 -2.678 1.00 90.31 94 SER A N 1
ATOM 691 C CA . SER A 1 94 ? 4.100 7.696 -1.339 1.00 90.31 94 SER A CA 1
ATOM 692 C C . SER A 1 94 ? 2.920 8.644 -1.204 1.00 90.31 94 SER A C 1
ATOM 694 O O . SER A 1 94 ? 2.822 9.652 -1.906 1.00 90.31 94 SER A O 1
ATOM 696 N N . GLY A 1 95 ? 1.997 8.316 -0.311 1.00 88.00 95 GLY A N 1
ATOM 697 C CA . GLY A 1 95 ? 0.817 9.138 -0.113 1.00 88.00 95 GLY A CA 1
ATOM 698 C C . GLY A 1 95 ? -0.038 8.692 1.055 1.00 88.00 95 GLY A C 1
ATOM 699 O O . GLY A 1 95 ? 0.294 7.762 1.788 1.00 88.00 95 GLY A O 1
ATOM 700 N N . PHE A 1 96 ? -1.163 9.383 1.201 1.00 88.25 96 PHE A N 1
ATOM 701 C CA . PHE A 1 96 ? -2.205 9.052 2.160 1.00 88.25 96 PHE A CA 1
ATOM 702 C C . PHE A 1 96 ? -3.483 8.690 1.405 1.00 88.25 96 PHE A C 1
ATOM 704 O O . PHE A 1 96 ? -3.840 9.351 0.428 1.00 88.25 96 PHE A O 1
ATOM 711 N N . ARG A 1 97 ? -4.167 7.639 1.847 1.00 89.12 97 ARG A N 1
ATOM 712 C CA . ARG A 1 97 ? -5.447 7.171 1.317 1.00 89.12 97 ARG A CA 1
ATOM 713 C C . ARG A 1 97 ? -6.462 7.163 2.452 1.00 89.12 97 ARG A C 1
ATOM 715 O O . ARG A 1 97 ? -6.184 6.658 3.533 1.00 89.12 97 ARG A O 1
ATOM 722 N N . VAL A 1 98 ? -7.641 7.721 2.204 1.00 86.50 98 VAL A N 1
ATOM 723 C CA . VAL A 1 98 ? -8.790 7.592 3.104 1.00 86.50 98 VAL A CA 1
ATOM 724 C C . VAL A 1 98 ? -9.867 6.836 2.347 1.00 86.50 98 VAL A C 1
ATOM 726 O O . VAL A 1 98 ? -10.250 7.248 1.253 1.00 86.50 98 VAL A O 1
ATOM 729 N N . SER A 1 99 ? -10.330 5.723 2.904 1.00 84.81 99 SER A N 1
ATOM 730 C CA . SER A 1 99 ? -11.391 4.906 2.320 1.00 84.81 99 SER A CA 1
ATOM 731 C C . SER A 1 99 ? -12.632 4.936 3.205 1.00 84.81 99 SER A C 1
ATOM 733 O O . SER A 1 99 ? -12.542 4.935 4.433 1.00 84.81 99 SER A O 1
ATOM 735 N N . LEU A 1 100 ? -13.799 5.005 2.561 1.00 86.38 100 LEU A N 1
ATOM 736 C CA . LEU A 1 100 ? -15.107 4.952 3.202 1.00 86.38 100 LEU A CA 1
ATOM 737 C C . LEU A 1 100 ? -15.852 3.719 2.688 1.00 86.38 100 LEU A C 1
ATOM 739 O O . LEU A 1 100 ? -16.172 3.630 1.503 1.00 86.38 100 LEU A O 1
ATOM 743 N N . THR A 1 101 ? -16.166 2.796 3.585 1.00 82.19 101 THR A N 1
ATOM 744 C CA . THR A 1 101 ? -16.974 1.613 3.295 1.00 82.19 101 THR A CA 1
ATOM 745 C C . THR A 1 101 ? -18.455 1.965 3.430 1.00 82.19 101 THR A C 1
ATOM 747 O O . THR A 1 101 ? -18.926 2.314 4.513 1.00 82.19 101 THR A O 1
ATOM 750 N N . LEU A 1 102 ? -19.212 1.893 2.330 1.00 78.50 102 LEU A N 1
ATOM 751 C CA . LEU A 1 102 ? -20.642 2.242 2.320 1.00 78.50 102 LEU A CA 1
ATOM 752 C C . LEU A 1 102 ? -21.546 1.139 2.900 1.00 78.50 102 LEU A C 1
ATOM 754 O O . LEU A 1 102 ? -22.611 1.453 3.433 1.00 78.50 102 LEU A O 1
ATOM 758 N N . PHE A 1 103 ? -21.121 -0.126 2.840 1.00 76.31 103 PHE A N 1
ATOM 759 C CA . PHE A 1 103 ? -21.889 -1.288 3.296 1.00 76.31 103 PHE A CA 1
ATOM 760 C C . PHE A 1 103 ? -21.012 -2.195 4.168 1.00 76.31 103 PHE A C 1
ATOM 762 O O . PHE A 1 103 ? -19.949 -2.608 3.718 1.00 76.31 103 PHE A O 1
ATOM 769 N N . ASP A 1 104 ? -21.456 -2.495 5.394 1.00 57.81 104 ASP A N 1
ATOM 770 C CA . ASP A 1 104 ? -20.751 -3.400 6.326 1.00 57.81 104 ASP A CA 1
ATOM 771 C C . ASP A 1 104 ? -20.766 -4.862 5.846 1.00 57.81 104 ASP A C 1
ATOM 773 O O . ASP A 1 104 ? -19.776 -5.569 5.986 1.00 57.81 104 ASP A O 1
ATOM 777 N N . ASP A 1 105 ? -21.875 -5.286 5.231 1.00 51.81 105 ASP A N 1
ATOM 778 C CA . ASP A 1 105 ? -22.099 -6.633 4.704 1.00 51.81 105 ASP A CA 1
ATOM 779 C C . ASP A 1 105 ? -22.547 -6.532 3.242 1.00 51.81 105 ASP A C 1
ATOM 781 O O . ASP A 1 105 ? -23.730 -6.376 2.924 1.00 51.81 105 ASP A O 1
ATOM 785 N N . ALA A 1 106 ? -21.597 -6.596 2.313 1.00 45.44 106 ALA A N 1
ATOM 786 C CA . ALA A 1 106 ? -21.916 -6.727 0.898 1.00 45.44 106 ALA A CA 1
ATOM 787 C C . ALA A 1 106 ? -22.231 -8.198 0.572 1.00 45.44 106 ALA A C 1
ATOM 789 O O . ALA A 1 106 ? -21.449 -8.887 -0.076 1.00 45.44 106 ALA A O 1
ATOM 790 N N . THR A 1 107 ? -23.412 -8.690 0.968 1.00 45.62 107 THR A N 1
ATOM 791 C CA . THR A 1 107 ? -23.989 -9.907 0.350 1.00 45.62 107 THR A CA 1
ATOM 792 C C . THR A 1 107 ? -24.293 -9.678 -1.140 1.00 45.62 107 THR A C 1
ATOM 794 O O . THR A 1 107 ? -24.466 -10.622 -1.902 1.00 45.62 107 THR A O 1
ATOM 797 N N . PHE A 1 108 ? -24.306 -8.417 -1.580 1.00 47.06 108 PHE A N 1
ATOM 798 C CA . PHE A 1 108 ? -24.245 -8.026 -2.982 1.00 47.06 108 PHE A CA 1
ATOM 799 C C . PHE A 1 108 ? -22.787 -7.748 -3.371 1.00 47.06 108 PHE A C 1
ATOM 801 O O . PHE A 1 108 ? -22.337 -6.605 -3.387 1.00 47.06 108 PHE A O 1
ATOM 808 N N . ASN A 1 109 ? -22.039 -8.806 -3.679 1.00 43.41 109 ASN A N 1
ATOM 809 C CA . ASN A 1 109 ? -20.850 -8.689 -4.514 1.00 43.41 109 ASN A CA 1
ATOM 810 C C . ASN A 1 109 ? -21.305 -8.817 -5.980 1.00 43.41 109 ASN A C 1
ATOM 812 O O . ASN A 1 109 ? -21.479 -9.941 -6.446 1.00 43.41 109 ASN A O 1
ATOM 816 N N . PRO A 1 110 ? -21.519 -7.718 -6.730 1.00 47.16 110 PRO A N 1
ATOM 817 C CA . PRO A 1 110 ? -21.938 -7.794 -8.131 1.00 47.16 110 PRO A CA 1
ATOM 818 C C . PRO A 1 110 ? -20.874 -8.415 -9.058 1.00 47.16 110 PRO A C 1
ATOM 820 O O . PRO A 1 110 ? -21.165 -8.638 -10.228 1.00 47.16 110 PRO A O 1
ATOM 823 N N . MET A 1 111 ? -19.666 -8.714 -8.554 1.00 43.69 111 MET A N 1
ATOM 824 C CA . MET A 1 111 ? -18.627 -9.468 -9.271 1.00 43.69 111 MET A CA 1
ATOM 825 C C . MET A 1 111 ? -18.697 -10.984 -9.017 1.00 43.69 111 MET A C 1
ATOM 827 O O . MET A 1 111 ? -17.985 -11.741 -9.670 1.00 43.69 111 MET A O 1
ATOM 831 N N . MET A 1 112 ? -19.553 -11.447 -8.099 1.00 38.94 112 MET A N 1
ATOM 832 C CA . MET A 1 112 ? -19.917 -12.860 -7.976 1.00 38.94 112 MET A CA 1
ATOM 833 C C . MET A 1 112 ? -21.161 -13.098 -8.838 1.00 38.94 112 MET A C 1
ATOM 835 O O . MET A 1 112 ? -22.288 -13.065 -8.346 1.00 38.94 112 MET A O 1
ATOM 839 N N . GLN A 1 113 ? -20.963 -13.289 -10.145 1.00 35.72 113 GLN A N 1
ATOM 840 C CA . GLN A 1 113 ? -21.972 -13.952 -10.974 1.00 35.72 113 GLN A CA 1
ATOM 841 C C . GLN A 1 113 ? -22.163 -15.374 -10.431 1.00 35.72 113 GLN A C 1
ATOM 843 O O . GLN A 1 113 ? -21.200 -16.138 -10.361 1.00 35.72 113 GLN A O 1
ATOM 848 N N . VAL A 1 114 ? -23.390 -15.695 -10.014 1.00 39.62 114 VAL A N 1
ATOM 849 C CA . VAL A 1 114 ? -23.852 -17.081 -9.835 1.00 39.62 114 VAL A CA 1
ATOM 850 C C . VAL A 1 114 ? -24.217 -17.646 -11.200 1.00 39.62 114 VAL A C 1
ATOM 852 O O . VAL A 1 114 ? -24.845 -16.889 -11.978 1.00 39.62 114 VAL A O 1
#

Foldseek 3Di:
DDPDVVNVVVVVVVVVVCVVVVPPAPWPKDWDWDWDWDDDPRDTWIKIKIWIWTDPDPFKIKIKMKMKTFQDDDVPDPGHHDNDPDDTDMDMDIDMDMGGHPDPDPPPPVVPDD

Secondary structure (DSSP, 8-state):
----HHHHHHHHHHHHHHGGGGSSS----EEEEEEEEEEETTEEEEEEEEEEEEESSSSEEEEEEEEEEE-BPPTTSS---B-SSSTT-EEEEEEEEEEE-S-S--S--TT---

pLDDT: mean 70.59, std 15.35, range [35.72, 90.81]

Sequence (114 aa):
MHITAKKLVLLALVCLALSPLSAAVAWQPYLAFGSGDTKIEGKDAPYLELALGTPVGSRINAEAYVSAQPLSGFPYAPFEESDTDSVHALAVQSGFRVSLTLFDDATFNPMMQV